Protein AF-A0A1M5G2K5-F1 (afdb_monomer_lite)

Radius of gyration: 13.16 Å; chains: 1; bounding box: 22×33×42 Å

pLDDT: mean 83.98, std 14.69, range [34.91, 97.06]

Structure (mmCIF, N/CA/C/O backbone):
data_AF-A0A1M5G2K5-F1
#
_entry.id   AF-A0A1M5G2K5-F1
#
loop_
_atom_site.group_PDB
_atom_site.id
_atom_site.type_symbol
_atom_site.label_atom_id
_atom_site.label_alt_id
_atom_site.label_comp_id
_atom_site.label_asym_id
_atom_site.label_entity_id
_atom_site.label_seq_id
_atom_site.pdbx_PDB_ins_code
_atom_site.Cartn_x
_atom_site.Cartn_y
_atom_site.Cartn_z
_atom_site.occupancy
_atom_site.B_iso_or_equiv
_atom_site.auth_seq_id
_atom_site.auth_comp_id
_atom_site.auth_asym_id
_atom_site.auth_atom_id
_atom_site.pdbx_PDB_model_num
ATOM 1 N N . MET A 1 1 ? 1.367 -18.345 17.471 1.00 35.03 1 MET A N 1
ATOM 2 C CA . MET A 1 1 ? 2.247 -17.175 17.240 1.00 35.03 1 MET A CA 1
ATOM 3 C C . MET A 1 1 ? 1.487 -16.127 16.439 1.00 35.03 1 MET A C 1
ATOM 5 O O . MET A 1 1 ? 1.268 -16.342 15.254 1.00 35.03 1 MET A O 1
ATOM 9 N N . LYS A 1 2 ? 1.046 -15.026 17.063 1.00 34.91 2 LYS A N 1
ATOM 10 C CA . LYS A 1 2 ? 0.505 -13.872 16.326 1.00 34.91 2 LYS A CA 1
ATOM 11 C C . LYS A 1 2 ? 1.686 -13.174 15.653 1.00 34.91 2 LYS A C 1
ATOM 13 O O . LYS A 1 2 ? 2.485 -12.539 16.330 1.00 34.91 2 LYS A O 1
ATOM 18 N N . LYS A 1 3 ? 1.872 -13.396 14.355 1.00 46.97 3 LYS A N 1
ATOM 19 C CA . LYS A 1 3 ? 2.932 -12.738 13.592 1.00 46.97 3 LYS A CA 1
ATOM 20 C C . LYS A 1 3 ? 2.466 -11.312 13.260 1.00 46.97 3 LYS A C 1
ATOM 22 O O . LYS A 1 3 ? 1.330 -11.115 12.842 1.00 46.97 3 LYS A O 1
ATOM 27 N N . ASN A 1 4 ? 3.325 -10.321 13.502 1.00 52.47 4 ASN A N 1
ATOM 28 C CA . ASN A 1 4 ? 3.050 -8.879 13.381 1.00 52.47 4 ASN A CA 1
ATOM 29 C C . ASN A 1 4 ? 2.963 -8.392 11.916 1.00 52.47 4 ASN A C 1
ATOM 31 O O . ASN A 1 4 ? 3.492 -7.343 11.563 1.00 52.47 4 ASN A O 1
ATOM 35 N N . TYR A 1 5 ? 2.301 -9.156 11.052 1.00 60.56 5 TYR A N 1
ATOM 36 C CA . TYR A 1 5 ? 2.221 -8.922 9.608 1.00 60.56 5 TYR A CA 1
ATOM 37 C C . TYR A 1 5 ? 1.262 -7.794 9.204 1.00 60.56 5 TYR A C 1
ATOM 39 O O . TYR A 1 5 ? 1.226 -7.362 8.058 1.00 60.56 5 TYR A O 1
ATOM 47 N N . GLY A 1 6 ? 0.482 -7.276 10.152 1.00 78.31 6 GLY A N 1
ATOM 48 C CA . GLY A 1 6 ? -0.494 -6.222 9.888 1.00 78.31 6 GLY A CA 1
ATOM 49 C C . GLY A 1 6 ? 0.076 -4.804 9.878 1.00 78.31 6 GLY A C 1
ATOM 50 O O . GLY A 1 6 ? -0.655 -3.889 9.524 1.00 78.31 6 GLY A O 1
ATOM 51 N N . ILE A 1 7 ? 1.337 -4.581 10.274 1.00 89.19 7 ILE A N 1
ATOM 52 C CA . ILE A 1 7 ? 1.839 -3.219 10.533 1.00 89.19 7 ILE A CA 1
ATOM 53 C C . ILE A 1 7 ? 1.803 -2.340 9.275 1.00 89.19 7 ILE A C 1
ATOM 55 O O . ILE A 1 7 ? 1.238 -1.250 9.317 1.00 89.19 7 ILE A O 1
ATOM 59 N N . VAL A 1 8 ? 2.296 -2.847 8.138 1.00 91.50 8 VAL A N 1
ATOM 60 C CA . VAL A 1 8 ? 2.275 -2.134 6.849 1.00 91.50 8 VAL A CA 1
ATOM 61 C C . VAL A 1 8 ? 0.839 -1.807 6.454 1.00 91.50 8 VAL A C 1
ATOM 63 O O . VAL A 1 8 ? 0.532 -0.674 6.092 1.00 91.50 8 VAL A O 1
ATOM 66 N N . MET A 1 9 ? -0.063 -2.779 6.607 1.00 92.88 9 MET A N 1
ATOM 67 C CA . MET A 1 9 ? -1.477 -2.598 6.300 1.00 92.88 9 MET A CA 1
ATOM 68 C C . MET A 1 9 ? -2.159 -1.584 7.218 1.00 92.88 9 MET A C 1
ATOM 70 O O . MET A 1 9 ? -3.011 -0.838 6.745 1.00 92.88 9 MET A O 1
ATOM 74 N N . THR A 1 10 ? -1.780 -1.493 8.493 1.00 92.19 10 THR A N 1
ATOM 75 C CA . THR A 1 10 ? -2.278 -0.457 9.408 1.00 92.19 10 THR A CA 1
ATOM 76 C C . THR A 1 10 ? -1.872 0.935 8.933 1.00 92.19 10 THR A C 1
ATOM 78 O O . THR A 1 10 ? -2.731 1.807 8.806 1.00 92.19 10 THR A O 1
ATOM 81 N N . PHE A 1 11 ? -0.591 1.144 8.610 1.00 93.69 11 PHE A N 1
ATOM 82 C CA . PHE A 1 11 ? -0.121 2.428 8.083 1.00 93.69 11 PHE A CA 1
ATOM 83 C C . PHE A 1 11 ? -0.793 2.772 6.752 1.00 93.69 11 PHE A C 1
ATOM 85 O O . PHE A 1 11 ? -1.286 3.886 6.598 1.00 93.69 11 PHE A O 1
ATOM 92 N N . TYR A 1 12 ? -0.908 1.810 5.835 1.00 94.62 12 TYR A N 1
ATOM 93 C CA . TYR A 1 12 ? -1.616 2.005 4.570 1.00 94.62 12 TYR A CA 1
ATOM 94 C C . TYR A 1 12 ? -3.102 2.344 4.782 1.00 94.62 12 TYR A C 1
ATOM 96 O O . TYR A 1 12 ? -3.653 3.200 4.097 1.00 94.62 12 TYR A O 1
ATOM 104 N N . ARG A 1 13 ? -3.791 1.729 5.753 1.00 94.62 13 ARG A N 1
ATOM 105 C CA . ARG A 1 13 ? -5.194 2.070 6.057 1.00 94.62 13 ARG A CA 1
ATOM 106 C C . ARG A 1 13 ? -5.321 3.515 6.550 1.00 94.62 13 ARG A C 1
ATOM 108 O O . ARG A 1 13 ? -6.273 4.188 6.159 1.00 94.62 13 ARG A O 1
ATOM 115 N N . ILE A 1 14 ? -4.366 4.002 7.348 1.00 95.81 14 ILE A N 1
ATOM 116 C CA . ILE A 1 14 ? -4.294 5.409 7.784 1.00 95.81 14 ILE A CA 1
ATOM 117 C C . ILE A 1 14 ? -4.028 6.327 6.586 1.00 95.81 14 ILE A C 1
ATOM 119 O O . ILE A 1 14 ? -4.742 7.307 6.383 1.00 95.81 14 ILE A O 1
ATOM 123 N N . GLU A 1 15 ? -3.038 5.990 5.763 1.00 96.62 15 GLU A N 1
ATOM 124 C CA . GLU A 1 15 ? -2.687 6.698 4.531 1.00 96.62 15 GLU A CA 1
ATOM 125 C C . GLU A 1 15 ? -3.895 6.831 3.587 1.00 96.62 15 GLU A C 1
ATOM 127 O O . GLU A 1 15 ? -4.243 7.929 3.143 1.00 96.62 15 GLU A O 1
ATOM 132 N N . ARG A 1 16 ? -4.592 5.715 3.346 1.00 95.81 16 ARG A N 1
ATOM 133 C CA . ARG A 1 16 ? -5.805 5.636 2.532 1.00 95.81 16 ARG A CA 1
ATOM 134 C C . ARG A 1 16 ? -6.927 6.466 3.132 1.00 95.81 16 ARG A C 1
ATOM 136 O O . ARG A 1 16 ? -7.616 7.165 2.392 1.00 95.81 16 ARG A O 1
ATOM 143 N N . TRP A 1 17 ? -7.119 6.402 4.448 1.00 96.38 17 TRP A N 1
ATOM 144 C CA . TRP A 1 17 ? -8.121 7.206 5.140 1.00 96.38 17 TRP A CA 1
ATOM 145 C C . TRP A 1 17 ? -7.852 8.704 4.945 1.00 96.38 17 TRP A C 1
ATOM 147 O O . TRP A 1 17 ? -8.749 9.431 4.522 1.00 96.38 17 TRP A O 1
ATOM 157 N N . LEU A 1 18 ? -6.610 9.160 5.135 1.00 97.06 18 LEU A N 1
ATOM 158 C CA . LEU A 1 18 ? -6.217 10.552 4.884 1.00 97.06 18 LEU A CA 1
ATOM 159 C C . LEU A 1 18 ? -6.469 10.953 3.424 1.00 97.06 18 LEU A C 1
ATOM 161 O O . LEU A 1 18 ? -6.999 12.031 3.149 1.00 97.06 18 LEU A O 1
ATOM 165 N N . TYR A 1 19 ? -6.141 10.065 2.485 1.00 96.38 19 TYR A N 1
ATOM 166 C CA . TYR A 1 19 ? -6.336 10.297 1.059 1.00 96.38 19 TYR A CA 1
ATOM 167 C C . TYR A 1 19 ? -7.814 10.472 0.683 1.00 96.38 19 TYR A C 1
ATOM 169 O O . TYR A 1 19 ? -8.155 11.441 -0.001 1.00 96.38 19 TYR A O 1
ATOM 177 N N . VAL A 1 20 ? -8.707 9.592 1.156 1.00 95.62 20 VAL A N 1
ATOM 178 C CA . VAL A 1 20 ? -10.148 9.688 0.845 1.00 95.62 20 VAL A CA 1
ATOM 179 C C . VAL A 1 20 ? -10.817 10.893 1.517 1.00 95.62 20 VAL A C 1
ATOM 181 O O . VAL A 1 20 ? -11.768 11.438 0.963 1.00 95.62 20 VAL A O 1
ATOM 184 N N . HIS A 1 21 ? -10.272 11.385 2.635 1.00 96.38 21 HIS A N 1
ATOM 185 C CA . HIS A 1 21 ? -10.712 12.623 3.298 1.00 96.38 21 HIS A CA 1
ATOM 186 C C . HIS A 1 21 ? -10.074 13.894 2.707 1.00 96.38 21 HIS A C 1
ATOM 188 O O . HIS A 1 21 ? -10.151 14.965 3.302 1.00 96.38 21 HIS A O 1
ATOM 194 N N . LYS A 1 22 ? -9.459 13.803 1.518 1.00 95.44 22 LYS A N 1
ATOM 195 C CA . LYS A 1 22 ? -8.818 14.915 0.788 1.00 95.44 22 LYS A CA 1
ATOM 196 C C . LYS A 1 22 ? -7.597 15.532 1.492 1.00 95.44 22 LYS A C 1
ATOM 198 O O . LYS A 1 22 ? -7.066 16.533 1.011 1.00 95.44 22 LYS A O 1
ATOM 203 N N . LEU A 1 23 ? -7.062 14.901 2.540 1.00 95.94 23 LEU A N 1
ATOM 204 C CA . LEU A 1 23 ? -5.835 15.306 3.240 1.00 95.94 23 LEU A CA 1
ATOM 205 C C . LEU A 1 23 ? -4.586 14.768 2.516 1.00 95.94 23 LEU A C 1
ATOM 207 O O . LEU A 1 23 ? -3.773 14.032 3.077 1.00 95.94 23 LEU A O 1
ATOM 211 N N . LYS A 1 24 ? -4.428 15.132 1.235 1.00 93.81 24 LYS A N 1
ATOM 212 C CA . LYS A 1 24 ? -3.402 14.564 0.335 1.00 93.81 24 LYS A CA 1
ATOM 213 C C . LYS A 1 24 ? -1.968 14.784 0.821 1.00 93.81 24 LYS A C 1
ATOM 215 O O . LYS A 1 24 ? -1.123 13.914 0.643 1.00 93.81 24 LYS A O 1
ATOM 220 N N . PHE A 1 25 ? -1.695 15.929 1.447 1.00 95.62 25 PHE A N 1
ATOM 221 C CA . PHE A 1 25 ? -0.373 16.226 2.000 1.00 95.62 25 PHE A CA 1
ATOM 222 C C . PHE A 1 25 ? 0.005 15.245 3.117 1.00 95.62 25 PHE A C 1
ATOM 224 O O . PHE A 1 25 ? 1.083 14.659 3.085 1.00 95.62 25 PHE A O 1
ATOM 231 N N . MET A 1 26 ? -0.915 14.998 4.054 1.00 96.00 26 MET A N 1
ATOM 232 C CA . MET A 1 26 ? -0.695 14.048 5.146 1.00 96.00 26 MET A CA 1
ATOM 233 C C . MET A 1 26 ? -0.612 12.609 4.634 1.00 96.00 26 MET A C 1
ATOM 235 O O . MET A 1 26 ? 0.264 11.866 5.067 1.00 96.00 26 MET A O 1
ATOM 239 N N . ALA A 1 27 ? -1.465 12.231 3.675 1.00 95.88 27 ALA A N 1
ATOM 240 C CA . ALA A 1 27 ? -1.386 10.923 3.028 1.00 95.88 27 ALA A CA 1
ATOM 241 C C . ALA A 1 27 ? 0.004 10.689 2.411 1.00 95.88 27 ALA A C 1
ATOM 243 O O . ALA A 1 27 ? 0.616 9.657 2.654 1.00 95.88 27 ALA A O 1
ATOM 244 N N . ASN A 1 28 ? 0.563 11.685 1.713 1.00 95.25 28 ASN A N 1
ATOM 245 C CA . ASN A 1 28 ? 1.908 11.596 1.139 1.00 95.25 28 ASN A CA 1
ATOM 246 C C . ASN A 1 28 ? 3.022 11.468 2.190 1.00 95.25 28 ASN A C 1
ATOM 248 O O . ASN A 1 28 ? 4.043 10.839 1.914 1.00 95.25 28 ASN A O 1
ATOM 252 N N . ILE A 1 29 ? 2.861 12.057 3.379 1.00 96.81 29 ILE A N 1
ATOM 253 C CA . ILE A 1 29 ? 3.820 11.869 4.478 1.00 96.81 29 ILE A CA 1
ATOM 254 C C . ILE A 1 29 ? 3.782 10.416 4.952 1.00 96.81 29 ILE A C 1
ATOM 256 O O . ILE A 1 29 ? 4.830 9.779 5.032 1.00 96.81 29 ILE A O 1
ATOM 260 N N . VAL A 1 30 ? 2.589 9.873 5.211 1.00 96.56 30 VAL A N 1
ATOM 261 C CA . VAL A 1 30 ? 2.436 8.478 5.655 1.00 96.56 30 VAL A CA 1
ATOM 262 C C . VAL A 1 30 ? 2.942 7.504 4.588 1.00 96.56 30 VAL A C 1
ATOM 264 O O . VAL A 1 30 ? 3.694 6.592 4.917 1.00 96.56 30 VAL A O 1
ATOM 267 N N . PHE A 1 31 ? 2.635 7.751 3.314 1.00 95.69 31 PHE A N 1
ATOM 268 C CA . PHE A 1 31 ? 3.169 7.001 2.176 1.00 95.69 31 PHE A CA 1
ATOM 269 C C . PHE A 1 31 ? 4.703 6.937 2.191 1.00 95.69 31 PHE A C 1
ATOM 271 O O . PHE A 1 31 ? 5.303 5.868 2.100 1.00 95.69 31 PHE A O 1
ATOM 278 N N . ARG A 1 32 ? 5.360 8.093 2.351 1.00 96.06 32 ARG A N 1
ATOM 279 C CA . ARG A 1 32 ? 6.827 8.168 2.406 1.00 96.06 32 ARG A CA 1
ATOM 280 C C . ARG A 1 32 ? 7.396 7.452 3.625 1.00 96.06 32 ARG A C 1
ATOM 282 O O . ARG A 1 32 ? 8.463 6.861 3.512 1.00 96.06 32 ARG A O 1
ATOM 289 N N . LEU A 1 33 ? 6.700 7.475 4.763 1.00 95.12 33 LEU A N 1
ATOM 290 C CA . LEU A 1 33 ? 7.090 6.702 5.944 1.00 95.12 33 LEU A CA 1
ATOM 291 C C . LEU A 1 33 ? 6.983 5.198 5.688 1.00 95.12 33 LEU A C 1
ATOM 293 O O . LEU A 1 33 ? 7.896 4.463 6.055 1.00 95.12 33 LEU A O 1
ATOM 297 N N . ILE A 1 34 ? 5.917 4.743 5.021 1.00 93.62 34 ILE A N 1
ATOM 298 C CA . ILE A 1 34 ? 5.762 3.336 4.636 1.00 93.62 34 ILE A CA 1
ATOM 299 C C . ILE A 1 34 ? 6.920 2.904 3.735 1.00 93.62 34 ILE A C 1
ATOM 301 O O . ILE A 1 34 ? 7.567 1.890 3.998 1.00 93.62 34 ILE A O 1
ATOM 305 N N . TYR A 1 35 ? 7.217 3.713 2.719 1.00 93.75 35 TYR A N 1
ATOM 306 C CA . TYR A 1 35 ? 8.324 3.469 1.804 1.00 93.75 35 TYR A CA 1
ATOM 307 C C . TYR A 1 35 ? 9.678 3.447 2.524 1.00 93.75 35 TYR A C 1
ATOM 309 O O . TYR A 1 35 ? 10.468 2.534 2.315 1.00 93.75 35 TYR A O 1
ATOM 317 N N . LEU A 1 36 ? 9.937 4.406 3.416 1.00 94.00 36 LEU A N 1
ATOM 318 C CA . LEU A 1 36 ? 11.215 4.519 4.119 1.00 94.00 36 LEU A CA 1
ATOM 319 C C . LEU A 1 36 ? 11.443 3.388 5.134 1.00 94.00 36 LEU A C 1
ATOM 321 O O . LEU A 1 36 ? 12.552 2.875 5.234 1.00 94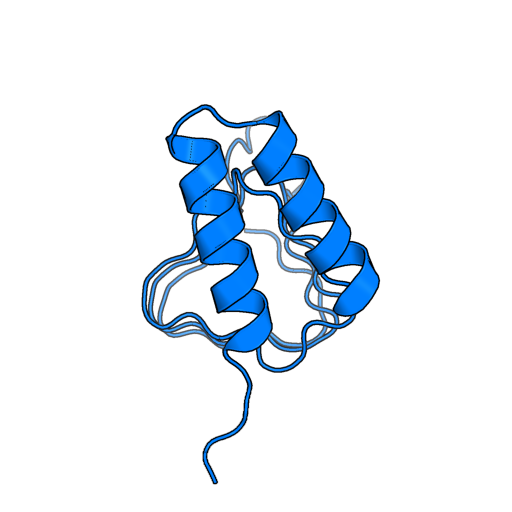.00 36 LEU A O 1
ATOM 325 N N . ILE A 1 37 ? 10.413 3.020 5.901 1.00 90.75 37 ILE A N 1
ATOM 326 C CA . ILE A 1 37 ? 10.543 2.080 7.025 1.00 90.75 37 ILE A CA 1
ATOM 327 C C . ILE A 1 37 ? 10.392 0.632 6.557 1.00 90.75 37 ILE A C 1
ATOM 329 O O . ILE A 1 37 ? 11.125 -0.244 7.010 1.00 90.75 37 ILE A O 1
ATOM 333 N N . PHE A 1 38 ? 9.434 0.366 5.667 1.00 90.56 38 PHE A N 1
ATOM 334 C CA . PHE A 1 38 ? 9.081 -0.997 5.264 1.00 90.56 38 PHE A CA 1
ATOM 335 C C . PHE A 1 38 ? 9.589 -1.369 3.869 1.00 90.56 38 PHE A C 1
ATOM 337 O O . PHE A 1 38 ? 9.464 -2.529 3.476 1.00 90.56 38 PHE A O 1
ATOM 344 N N . ASN A 1 39 ? 10.171 -0.413 3.132 1.00 92.31 39 ASN A N 1
ATOM 345 C CA . ASN A 1 39 ? 10.610 -0.593 1.747 1.00 92.31 39 ASN A CA 1
ATOM 346 C C . ASN A 1 39 ? 9.4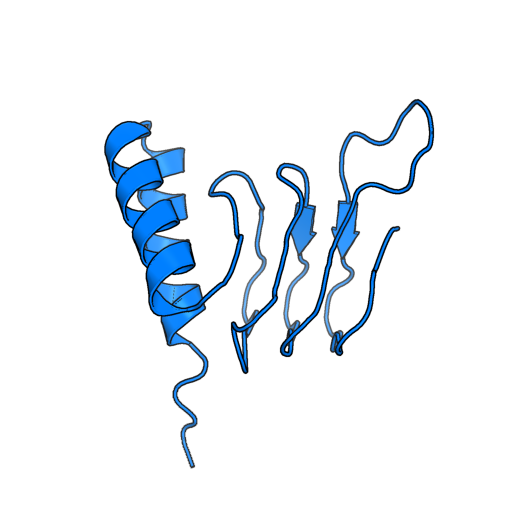77 -1.137 0.851 1.00 92.31 39 ASN A C 1
ATOM 348 O O . ASN A 1 39 ? 9.690 -2.010 0.008 1.00 92.31 39 ASN A O 1
ATOM 352 N N . CYS A 1 40 ? 8.254 -0.643 1.096 1.00 92.38 40 CYS A N 1
ATOM 353 C CA . CYS A 1 40 ? 7.053 -0.932 0.314 1.00 92.38 40 CYS A CA 1
ATOM 354 C C . CYS A 1 40 ? 6.636 0.306 -0.470 1.00 92.38 40 CYS A C 1
ATOM 356 O O . CYS A 1 40 ? 6.378 1.359 0.115 1.00 92.38 40 CYS A O 1
ATOM 358 N N . TYR A 1 41 ? 6.455 0.168 -1.775 1.00 94.06 41 TYR A N 1
ATOM 359 C CA . TYR A 1 41 ? 5.814 1.184 -2.593 1.00 94.06 41 TYR A CA 1
ATOM 360 C C . TYR A 1 41 ? 4.327 0.843 -2.752 1.00 94.06 41 TYR A C 1
ATOM 362 O O . TYR A 1 41 ? 3.948 0.037 -3.599 1.00 94.06 41 TYR A O 1
ATOM 370 N N . ILE A 1 42 ? 3.481 1.441 -1.910 1.00 93.25 42 ILE A N 1
ATOM 371 C CA . ILE A 1 42 ? 2.022 1.254 -1.930 1.00 93.25 42 ILE A CA 1
ATOM 372 C C . ILE A 1 42 ? 1.354 2.626 -1.996 1.00 93.25 42 ILE A C 1
ATOM 374 O O . ILE A 1 42 ? 1.225 3.271 -0.964 1.00 93.25 42 ILE A O 1
ATOM 378 N N . PRO A 1 43 ? 0.954 3.107 -3.182 1.00 93.12 43 PRO A N 1
ATOM 379 C CA . PRO A 1 43 ? 0.281 4.394 -3.297 1.00 93.12 43 PRO A CA 1
ATOM 380 C C . PRO A 1 43 ? -1.080 4.415 -2.579 1.00 93.12 43 PRO A C 1
ATOM 382 O O . PRO A 1 43 ? -1.800 3.410 -2.588 1.00 93.12 43 PRO A O 1
ATOM 385 N N . PRO A 1 44 ? -1.541 5.584 -2.100 1.00 94.06 44 PRO A N 1
ATOM 386 C CA . PRO A 1 44 ? -2.806 5.679 -1.375 1.00 94.06 44 PRO A CA 1
ATOM 387 C C . PRO A 1 44 ? -4.018 5.468 -2.282 1.00 94.06 44 PRO A C 1
ATOM 389 O O . PRO A 1 44 ? -5.120 5.219 -1.798 1.00 94.06 44 PRO A O 1
ATOM 392 N N . SER A 1 45 ? -3.844 5.588 -3.600 1.00 91.38 45 SER A N 1
ATOM 393 C CA . SER A 1 45 ? -4.872 5.369 -4.622 1.00 91.38 45 SER A CA 1
ATOM 394 C C . SER A 1 45 ? -5.181 3.891 -4.864 1.00 91.38 45 SER A C 1
ATOM 396 O O . SER A 1 45 ? -6.310 3.587 -5.260 1.00 91.38 45 SER A O 1
ATOM 398 N N . VAL A 1 46 ? -4.240 2.990 -4.557 1.00 91.75 46 VAL A N 1
ATOM 399 C CA . VAL A 1 46 ? -4.435 1.536 -4.637 1.00 91.75 46 VAL A CA 1
ATOM 400 C C . VAL A 1 46 ? -5.633 1.160 -3.787 1.00 91.75 46 VAL A C 1
ATOM 402 O O . VAL A 1 46 ? -5.773 1.676 -2.676 1.00 91.75 46 VAL A O 1
ATOM 405 N N . LYS A 1 47 ? -6.516 0.294 -4.283 1.00 90.88 47 LYS A N 1
ATOM 406 C CA . LYS A 1 47 ? -7.623 -0.238 -3.479 1.00 90.88 47 LYS A CA 1
ATOM 407 C C . LYS A 1 47 ? -7.225 -1.603 -2.946 1.00 90.88 47 LYS A C 1
ATOM 409 O O . LYS A 1 47 ? -6.897 -2.481 -3.728 1.00 90.88 47 LYS A O 1
ATOM 414 N N . ILE A 1 48 ? -7.257 -1.783 -1.629 1.00 92.12 48 ILE A N 1
ATOM 415 C CA . ILE A 1 48 ? -6.951 -3.071 -0.999 1.00 92.12 48 ILE A CA 1
ATOM 416 C C . ILE A 1 48 ? -8.169 -3.569 -0.228 1.00 92.12 48 ILE A C 1
ATOM 418 O O . ILE A 1 48 ? -8.662 -2.882 0.680 1.00 92.12 48 ILE A O 1
ATOM 422 N N . GLY A 1 49 ? -8.609 -4.773 -0.590 1.00 90.44 49 GLY A N 1
ATOM 423 C CA . GLY A 1 49 ? -9.708 -5.515 0.007 1.00 90.44 49 GLY A CA 1
ATOM 424 C C . GLY A 1 49 ? -9.524 -5.841 1.490 1.00 90.44 49 GLY A C 1
ATOM 425 O O . GLY A 1 49 ? -8.583 -5.406 2.165 1.00 90.44 49 GLY A O 1
ATOM 426 N N . LYS A 1 50 ? -10.480 -6.580 2.038 1.00 89.06 50 LYS A N 1
ATOM 427 C CA . LYS A 1 50 ? -10.505 -7.047 3.427 1.00 89.06 50 LYS A CA 1
ATOM 428 C C . LYS A 1 50 ? -9.565 -8.233 3.612 1.00 89.06 50 L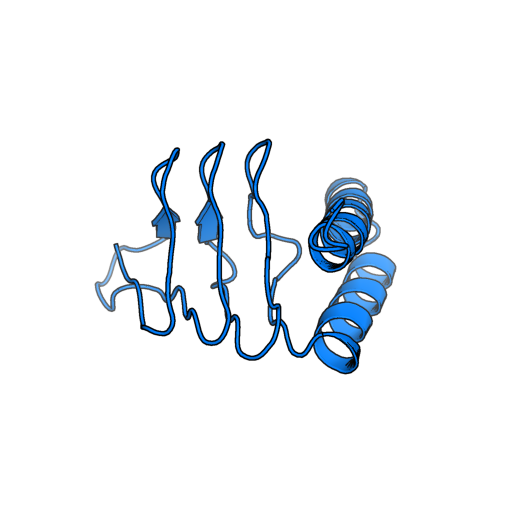YS A C 1
ATOM 430 O O . LYS A 1 50 ? -9.296 -8.970 2.674 1.00 89.06 50 LYS A O 1
ATOM 435 N N . ASN A 1 51 ? -9.065 -8.403 4.837 1.00 89.38 51 ASN A N 1
ATOM 436 C CA . ASN A 1 51 ? -8.180 -9.512 5.218 1.00 89.38 51 ASN A CA 1
ATOM 437 C C . ASN A 1 51 ? -6.939 -9.671 4.323 1.00 89.38 51 ASN A C 1
ATOM 439 O O . ASN A 1 51 ? -6.399 -10.766 4.200 1.00 89.38 51 ASN A O 1
ATOM 443 N N . VAL A 1 52 ? -6.489 -8.579 3.698 1.00 89.50 52 VAL A N 1
ATOM 444 C CA . VAL A 1 52 ? -5.228 -8.569 2.964 1.00 89.50 52 VAL A CA 1
ATOM 445 C C . VAL A 1 52 ? -4.085 -8.396 3.945 1.00 89.50 52 VAL A C 1
ATOM 447 O O . VAL A 1 52 ? -4.113 -7.503 4.796 1.00 89.50 52 VAL A O 1
ATOM 450 N N . GLU A 1 53 ? -3.077 -9.240 3.797 1.00 89.69 53 GLU A N 1
ATOM 451 C CA . GLU A 1 53 ? -1.902 -9.261 4.646 1.00 89.69 53 GLU A CA 1
ATOM 452 C C . GLU A 1 53 ? -0.639 -9.025 3.821 1.00 89.69 53 GLU A C 1
ATOM 454 O O . GLU A 1 53 ? -0.432 -9.636 2.773 1.00 89.69 53 GLU A O 1
ATOM 459 N N . ILE A 1 54 ? 0.225 -8.143 4.318 1.00 89.81 54 ILE A N 1
ATOM 460 C CA . ILE A 1 54 ? 1.552 -7.913 3.757 1.00 89.81 54 ILE A CA 1
ATOM 461 C C . ILE A 1 54 ? 2.545 -8.533 4.726 1.00 89.81 54 ILE A C 1
ATOM 463 O O . ILE A 1 54 ? 2.930 -7.925 5.723 1.00 89.81 54 ILE A O 1
ATOM 467 N N . ALA A 1 55 ? 2.915 -9.782 4.454 1.00 82.12 55 ALA A N 1
ATOM 468 C CA . ALA A 1 55 ? 3.693 -10.581 5.386 1.00 82.12 55 ALA A CA 1
ATOM 469 C C . ALA A 1 55 ? 5.088 -9.979 5.585 1.00 82.12 55 ALA A C 1
ATOM 471 O O . ALA A 1 55 ? 5.515 -9.743 6.717 1.00 82.12 55 ALA A O 1
ATOM 472 N N . HIS A 1 56 ? 5.797 -9.702 4.490 1.00 81.88 56 HIS A N 1
ATOM 473 C CA . HIS A 1 56 ? 7.122 -9.085 4.489 1.00 81.88 56 HIS A CA 1
ATOM 474 C C . HIS A 1 56 ? 7.127 -7.972 3.449 1.00 81.88 56 HIS A C 1
ATOM 476 O O . HIS A 1 56 ? 7.121 -8.233 2.255 1.00 81.88 56 HIS A O 1
ATOM 482 N N . GLY A 1 57 ? 7.112 -6.727 3.917 1.00 76.44 57 GLY A N 1
ATOM 483 C CA . GLY A 1 57 ? 6.938 -5.559 3.059 1.00 76.44 57 GLY A CA 1
ATOM 484 C C . GLY A 1 57 ? 8.055 -5.303 2.039 1.00 76.44 57 GLY A C 1
ATOM 485 O O . GLY A 1 57 ? 7.849 -4.614 1.042 1.00 76.44 57 GLY A O 1
ATOM 486 N N . ILE A 1 58 ? 9.242 -5.850 2.284 1.00 85.94 58 ILE A N 1
ATOM 487 C CA . ILE A 1 58 ? 10.459 -5.484 1.563 1.00 85.94 58 ILE A CA 1
ATOM 488 C C . ILE A 1 58 ? 10.310 -5.777 0.067 1.00 85.94 58 ILE A C 1
ATOM 490 O O . ILE A 1 58 ? 10.007 -6.901 -0.327 1.00 85.94 58 ILE A O 1
ATOM 494 N N . GLY A 1 59 ? 10.544 -4.762 -0.765 1.00 86.69 59 GLY A N 1
ATOM 495 C CA . GLY A 1 59 ? 10.558 -4.911 -2.219 1.00 86.69 59 GLY A CA 1
ATOM 496 C C . GLY A 1 59 ? 9.175 -5.077 -2.848 1.00 86.69 59 GLY A C 1
ATOM 497 O O . GLY A 1 59 ? 9.094 -5.476 -4.006 1.00 86.69 59 GLY A O 1
ATOM 498 N N . ILE A 1 60 ? 8.093 -4.795 -2.112 1.00 92.31 60 ILE A N 1
ATOM 499 C CA . ILE A 1 60 ? 6.747 -4.770 -2.690 1.00 92.31 60 ILE A CA 1
ATOM 500 C C . ILE A 1 60 ? 6.546 -3.471 -3.465 1.00 92.31 60 ILE A C 1
ATOM 502 O O . ILE A 1 60 ? 6.745 -2.384 -2.918 1.00 92.31 60 ILE A O 1
ATOM 506 N N . VAL A 1 61 ? 6.089 -3.573 -4.713 1.00 92.31 61 VAL A N 1
ATOM 507 C CA . VAL A 1 61 ? 5.788 -2.419 -5.569 1.00 92.31 61 VAL A CA 1
ATOM 508 C C . VAL A 1 61 ? 4.409 -2.578 -6.189 1.00 92.31 61 VAL A C 1
ATOM 510 O O . VAL A 1 61 ? 4.195 -3.462 -7.011 1.00 92.31 61 VAL A O 1
ATOM 513 N N . LEU A 1 62 ? 3.468 -1.709 -5.821 1.00 90.88 62 LEU A N 1
ATOM 514 C CA . LEU A 1 62 ? 2.112 -1.694 -6.370 1.00 90.88 62 LEU A CA 1
ATOM 515 C C . LEU A 1 62 ? 1.915 -0.504 -7.307 1.00 90.88 62 LEU A C 1
ATOM 517 O O . LEU A 1 62 ? 2.207 0.640 -6.955 1.00 90.88 62 LEU A O 1
ATOM 521 N N . ASN A 1 63 ? 1.367 -0.756 -8.494 1.00 89.06 63 ASN A N 1
ATOM 522 C CA . ASN A 1 63 ? 0.973 0.305 -9.414 1.00 89.06 63 ASN A CA 1
ATOM 523 C C . ASN A 1 63 ? -0.129 1.201 -8.813 1.00 89.06 63 ASN A C 1
ATOM 525 O O . ASN A 1 63 ? -1.008 0.718 -8.108 1.00 89.06 63 ASN A O 1
ATOM 529 N N . ILE A 1 64 ? -0.132 2.495 -9.157 1.00 88.31 64 ILE A N 1
ATOM 530 C CA . ILE A 1 64 ? -1.109 3.495 -8.692 1.00 88.31 64 ILE A CA 1
ATOM 531 C C . ILE A 1 64 ? -2.577 3.115 -8.969 1.00 88.31 64 ILE A C 1
ATOM 533 O O . ILE A 1 64 ? -3.456 3.507 -8.198 1.00 88.31 64 ILE A O 1
ATOM 537 N N . ASN A 1 65 ? -2.830 2.326 -10.017 1.00 85.25 65 ASN A N 1
ATOM 538 C CA . ASN A 1 65 ? -4.158 1.849 -10.412 1.00 85.25 65 ASN A CA 1
ATOM 539 C C . ASN A 1 65 ? -4.413 0.381 -10.023 1.00 85.25 65 ASN A C 1
ATOM 541 O O . ASN A 1 65 ? -5.253 -0.290 -10.621 1.00 85.25 65 ASN A O 1
ATOM 545 N N . CYS A 1 66 ? -3.654 -0.154 -9.069 1.00 87.00 66 CYS A N 1
ATOM 546 C CA . CYS A 1 66 ? -3.837 -1.517 -8.588 1.00 87.00 66 CYS A CA 1
ATOM 547 C C . CYS A 1 66 ? -5.091 -1.636 -7.700 1.00 87.00 66 CYS A C 1
ATOM 549 O O . CYS A 1 66 ? -5.363 -0.781 -6.850 1.00 87.00 66 CYS A O 1
ATOM 551 N N . GLU A 1 67 ? -5.837 -2.725 -7.874 1.00 89.31 67 GLU A N 1
ATOM 552 C CA . GLU A 1 67 ? -6.899 -3.170 -6.979 1.00 89.31 67 GLU A CA 1
ATOM 553 C C . GLU A 1 67 ? -6.626 -4.603 -6.520 1.00 89.31 67 GLU A C 1
ATOM 555 O O . GLU A 1 67 ? -6.521 -5.517 -7.331 1.00 89.31 67 GLU A O 1
ATOM 560 N N . ILE A 1 68 ? -6.522 -4.802 -5.208 1.00 89.44 68 ILE A N 1
ATOM 561 C CA . ILE A 1 68 ? -6.298 -6.099 -4.573 1.00 89.44 68 ILE A CA 1
ATOM 562 C C . ILE A 1 68 ? -7.605 -6.587 -3.960 1.00 89.44 68 ILE A C 1
ATOM 564 O O . ILE A 1 68 ? -8.199 -5.881 -3.143 1.00 89.44 68 ILE A O 1
ATOM 568 N N . GLY A 1 69 ? -8.031 -7.791 -4.342 1.00 90.00 69 GLY A N 1
ATOM 569 C CA . GLY A 1 69 ? -9.202 -8.467 -3.792 1.00 90.00 69 GLY A CA 1
ATOM 570 C C . GLY A 1 69 ? -9.051 -8.892 -2.328 1.00 90.00 69 GLY A C 1
ATOM 571 O O . GLY A 1 69 ? -8.005 -8.724 -1.702 1.00 90.00 69 GLY A O 1
ATOM 572 N N . ASP A 1 70 ? -10.128 -9.443 -1.777 1.00 91.81 70 ASP A N 1
ATOM 573 C CA . ASP A 1 70 ? -10.191 -9.871 -0.378 1.00 91.81 70 ASP A CA 1
ATOM 574 C C . ASP A 1 70 ? -9.382 -11.160 -0.117 1.00 91.81 70 ASP A C 1
ATOM 576 O O . ASP A 1 70 ? -9.187 -11.982 -1.013 1.00 91.81 70 ASP A O 1
ATOM 580 N N . ASP A 1 71 ? -8.953 -11.358 1.133 1.00 90.56 71 ASP A N 1
ATOM 581 C CA . ASP A 1 71 ? -8.294 -12.577 1.636 1.00 90.56 71 ASP A CA 1
ATOM 582 C C . ASP A 1 71 ? -6.973 -12.933 0.922 1.00 90.56 71 ASP A C 1
ATOM 584 O O . ASP A 1 71 ? -6.665 -14.106 0.686 1.00 90.56 71 ASP A O 1
ATOM 588 N N . CYS A 1 72 ? -6.179 -11.922 0.56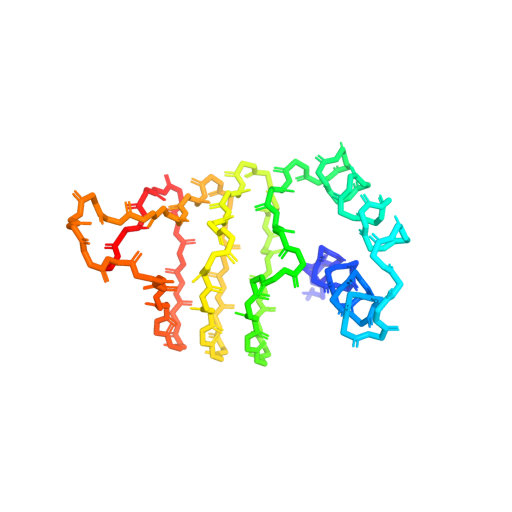3 1.00 89.19 72 CYS A N 1
ATOM 589 C CA . CYS A 1 72 ? -4.887 -12.106 -0.103 1.00 89.19 72 CYS A CA 1
ATOM 590 C C . CYS A 1 72 ? -3.695 -11.978 0.851 1.00 89.19 72 CYS A C 1
ATOM 592 O O . CYS A 1 72 ? -3.710 -11.181 1.784 1.00 89.19 72 CYS A O 1
ATOM 594 N N . ILE A 1 73 ? -2.616 -12.712 0.575 1.00 89.75 73 ILE A N 1
ATOM 595 C CA . ILE A 1 73 ? -1.343 -12.568 1.298 1.00 89.75 73 ILE A CA 1
ATOM 596 C C . ILE A 1 73 ? -0.244 -12.232 0.295 1.00 89.75 73 ILE A C 1
ATOM 598 O O . ILE A 1 73 ? -0.025 -12.968 -0.666 1.00 89.75 73 ILE A O 1
ATOM 602 N N . ILE A 1 74 ? 0.453 -11.125 0.525 1.00 89.88 74 ILE A N 1
ATOM 603 C CA . ILE A 1 74 ? 1.543 -10.648 -0.325 1.00 89.88 74 ILE A CA 1
ATOM 604 C C . ILE A 1 74 ? 2.853 -10.782 0.446 1.00 89.88 74 ILE A C 1
ATOM 606 O O . ILE A 1 74 ? 2.993 -10.276 1.565 1.00 89.88 74 ILE A O 1
ATOM 610 N N . TYR A 1 75 ? 3.806 -11.487 -0.154 1.00 90.25 75 TYR A N 1
ATOM 611 C CA . TYR A 1 75 ? 5.153 -11.663 0.375 1.00 90.25 75 TYR A CA 1
ATOM 612 C C . TYR A 1 75 ? 6.123 -10.642 -0.234 1.00 90.25 75 TYR A C 1
ATOM 614 O O . TYR A 1 75 ? 5.759 -9.833 -1.087 1.00 90.25 75 TYR A O 1
ATOM 622 N N . GLN A 1 76 ? 7.369 -10.67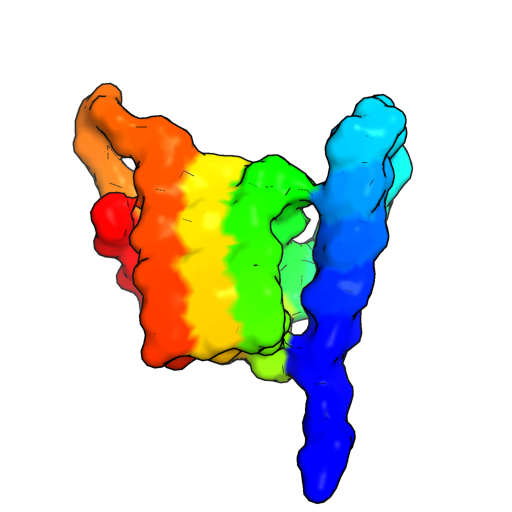5 0.228 1.00 90.62 76 GLN A N 1
ATOM 623 C CA . GLN A 1 76 ? 8.432 -9.794 -0.240 1.00 90.62 76 GLN A CA 1
ATOM 624 C C . GLN A 1 76 ? 8.649 -9.883 -1.757 1.00 90.62 76 GLN A C 1
ATOM 626 O O . GLN A 1 76 ? 8.357 -10.906 -2.383 1.00 90.62 76 GLN A O 1
ATOM 631 N N . ASN A 1 77 ? 9.220 -8.820 -2.326 1.00 91.56 77 ASN A N 1
ATOM 632 C CA . ASN A 1 77 ? 9.652 -8.731 -3.725 1.00 91.56 77 ASN A CA 1
ATOM 633 C C . ASN A 1 77 ? 8.532 -8.891 -4.770 1.00 91.56 77 ASN A C 1
ATOM 635 O O . ASN A 1 77 ? 8.812 -9.098 -5.949 1.00 91.56 77 ASN A O 1
ATOM 639 N N . VAL A 1 78 ? 7.266 -8.779 -4.366 1.00 91.56 78 VAL A N 1
ATOM 640 C CA . VAL A 1 78 ? 6.133 -8.795 -5.295 1.00 91.56 78 VAL A CA 1
ATOM 641 C C . VAL A 1 78 ? 6.013 -7.443 -5.988 1.00 91.56 78 VAL A C 1
ATOM 643 O O . VAL A 1 78 ? 5.798 -6.419 -5.342 1.00 91.56 78 VAL A O 1
ATOM 646 N N . THR A 1 79 ? 6.082 -7.440 -7.315 1.00 90.62 79 THR A N 1
ATOM 647 C CA . THR A 1 79 ? 5.801 -6.243 -8.116 1.00 90.62 79 THR A CA 1
ATOM 648 C C . THR A 1 79 ? 4.518 -6.445 -8.899 1.00 90.62 79 THR A C 1
ATOM 650 O O . THR A 1 79 ? 4.386 -7.403 -9.648 1.00 90.62 79 THR A O 1
ATOM 653 N N . ILE A 1 80 ? 3.567 -5.533 -8.746 1.00 87.19 80 ILE A N 1
ATOM 654 C CA . ILE A 1 80 ? 2.290 -5.553 -9.452 1.00 87.19 80 ILE A CA 1
ATOM 655 C C . ILE A 1 80 ? 2.268 -4.344 -10.372 1.00 87.19 80 ILE A C 1
ATOM 657 O O . ILE A 1 80 ? 2.022 -3.212 -9.942 1.00 87.19 80 ILE A O 1
ATOM 661 N N . GLY A 1 81 ? 2.617 -4.590 -11.632 1.00 78.25 81 GLY A N 1
ATOM 662 C CA . GLY A 1 81 ? 2.769 -3.568 -12.658 1.00 78.25 81 GLY A CA 1
ATOM 663 C C . GLY A 1 81 ? 1.636 -3.576 -13.677 1.00 78.25 81 GLY A C 1
ATOM 664 O O . GLY A 1 81 ? 0.810 -4.482 -13.715 1.00 78.25 81 GLY A O 1
ATOM 665 N N . ASN A 1 82 ? 1.601 -2.534 -14.507 1.00 71.00 82 ASN A N 1
ATOM 666 C CA . ASN A 1 82 ? 0.640 -2.433 -15.601 1.00 71.00 82 ASN A CA 1
ATOM 667 C C . ASN A 1 82 ? 1.163 -3.267 -16.782 1.00 71.00 82 ASN A C 1
ATOM 669 O O . ASN A 1 82 ? 2.247 -2.967 -17.290 1.00 71.00 82 ASN A O 1
ATOM 673 N N . GLY A 1 83 ? 0.427 -4.299 -17.207 1.00 60.59 83 GLY A N 1
ATOM 674 C CA . GLY A 1 83 ? 0.743 -5.048 -18.426 1.00 60.59 83 GLY A CA 1
ATOM 675 C C . GLY A 1 83 ? 0.690 -4.098 -19.624 1.00 60.59 83 GLY A C 1
ATOM 676 O O . GLY A 1 83 ? -0.299 -3.398 -19.808 1.00 60.59 83 GLY A O 1
ATOM 677 N N . GLY A 1 84 ? 1.773 -3.991 -20.393 1.00 53.16 84 GLY A N 1
ATOM 678 C CA . GLY A 1 84 ? 2.055 -2.891 -21.332 1.00 53.16 84 GLY A CA 1
ATOM 679 C C . GLY A 1 84 ? 1.156 -2.725 -22.573 1.00 53.16 84 GLY A C 1
ATOM 680 O O . GLY A 1 84 ? 1.670 -2.367 -23.628 1.00 53.16 84 GLY A O 1
ATOM 681 N N . GLY A 1 85 ? -0.155 -2.969 -22.506 1.00 51.19 85 GLY A N 1
ATOM 682 C CA . GLY A 1 85 ? -1.081 -2.681 -23.606 1.00 51.19 85 GLY A CA 1
ATOM 683 C C . GLY A 1 85 ? -1.680 -1.265 -23.563 1.00 51.19 85 GLY A C 1
ATOM 684 O O . GLY A 1 85 ? -1.650 -0.567 -22.552 1.00 51.19 85 GLY A O 1
ATOM 685 N N . ALA A 1 86 ? -2.310 -0.846 -24.660 1.00 47.72 86 ALA A N 1
ATOM 686 C CA . ALA A 1 86 ? -2.780 0.530 -24.866 1.00 47.72 86 ALA A CA 1
ATOM 687 C C . ALA A 1 86 ? -4.033 0.959 -24.055 1.00 47.72 86 ALA A C 1
ATOM 689 O O . ALA A 1 86 ? -4.387 2.134 -24.080 1.00 47.72 86 ALA A O 1
ATOM 690 N N . ASN A 1 87 ? -4.711 0.049 -23.337 1.00 51.31 87 ASN A N 1
ATOM 691 C CA . ASN A 1 87 ? -5.999 0.314 -22.659 1.00 51.31 87 ASN A CA 1
ATOM 692 C C . ASN A 1 87 ? -6.042 -0.039 -21.157 1.00 51.31 87 ASN A C 1
ATOM 694 O O . ASN A 1 87 ? -7.119 -0.101 -20.559 1.00 51.31 87 ASN A O 1
ATOM 698 N N . TRP A 1 88 ? -4.895 -0.253 -20.515 1.00 53.31 88 TRP A N 1
ATOM 699 C CA . TRP A 1 88 ? -4.848 -0.820 -19.164 1.00 53.31 88 TRP A CA 1
ATOM 700 C C . TRP A 1 88 ? -4.926 0.276 -18.105 1.00 53.31 88 TRP A C 1
ATOM 702 O O . TRP A 1 88 ? -3.932 0.882 -17.696 1.00 53.31 88 TRP A O 1
ATOM 712 N N . LYS A 1 89 ? -6.162 0.577 -17.697 1.00 54.12 89 LYS A N 1
ATOM 713 C CA . LYS A 1 89 ? -6.460 1.586 -16.675 1.00 54.12 89 LYS A CA 1
ATOM 714 C C . LYS A 1 89 ? -6.384 1.045 -15.247 1.00 54.12 89 LYS A C 1
ATOM 716 O O . LYS A 1 89 ? -6.357 1.864 -14.338 1.00 54.12 89 LYS A O 1
ATOM 721 N N . GLN A 1 90 ? -6.359 -0.276 -15.041 1.00 58.25 90 GLN A N 1
ATOM 722 C CA . GLN A 1 90 ? -6.472 -0.891 -13.716 1.00 58.25 90 GLN A CA 1
ATOM 723 C C . GLN A 1 90 ? -5.865 -2.301 -13.691 1.00 58.25 90 GLN A C 1
ATOM 725 O O . GLN A 1 90 ? -6.140 -3.091 -14.589 1.00 58.25 90 GLN A O 1
ATOM 730 N N . VAL A 1 91 ? -5.077 -2.618 -12.659 1.00 66.00 91 VAL A N 1
ATOM 731 C CA . VAL A 1 91 ? -4.510 -3.962 -12.439 1.00 66.00 91 VAL A CA 1
ATOM 732 C C . VAL A 1 91 ? -5.290 -4.619 -11.310 1.00 66.00 91 VAL A C 1
ATOM 734 O O . VAL A 1 91 ? -5.198 -4.166 -10.172 1.00 66.00 91 VAL A O 1
ATOM 737 N N . CYS A 1 92 ? -6.078 -5.649 -11.614 1.00 63.09 92 CYS A N 1
ATOM 738 C CA . CYS A 1 92 ? -6.936 -6.319 -10.637 1.00 63.09 92 CYS A CA 1
ATOM 739 C C . CYS A 1 92 ? -6.330 -7.645 -10.196 1.00 63.09 92 CYS A C 1
ATOM 741 O O . CYS A 1 92 ? -6.118 -8.544 -11.003 1.00 63.09 92 CYS A O 1
ATOM 743 N N . ILE A 1 93 ? -6.126 -7.789 -8.895 1.00 73.88 93 ILE A N 1
ATOM 744 C CA . ILE A 1 93 ? -5.670 -9.019 -8.269 1.00 73.88 93 ILE A CA 1
ATOM 745 C C . ILE A 1 93 ? -6.870 -9.734 -7.661 1.00 73.88 93 ILE A C 1
ATOM 747 O O . ILE A 1 93 ? -7.562 -9.181 -6.806 1.00 73.88 93 ILE A O 1
ATOM 751 N N . GLY A 1 94 ? -7.113 -10.968 -8.108 1.00 72.12 94 GLY A N 1
ATOM 752 C CA . GLY A 1 94 ? -8.185 -11.818 -7.591 1.00 72.12 94 GLY A CA 1
ATOM 753 C C . GLY A 1 94 ? -8.055 -12.091 -6.088 1.00 72.12 94 GLY A C 1
ATOM 754 O O . GLY A 1 94 ? -6.958 -12.103 -5.538 1.00 72.12 94 GLY A O 1
ATOM 755 N N . GLY A 1 95 ? -9.189 -12.307 -5.417 1.00 77.50 95 GLY A N 1
ATOM 756 C CA . GLY A 1 95 ? -9.214 -12.643 -3.990 1.00 77.50 95 GLY A CA 1
ATOM 757 C C . GLY A 1 95 ? -8.692 -14.053 -3.681 1.00 77.50 95 GLY A C 1
ATOM 758 O O . GLY A 1 95 ? -8.514 -14.873 -4.586 1.00 77.50 95 GLY A O 1
ATOM 759 N N . ARG A 1 96 ? -8.499 -14.359 -2.391 1.00 82.94 96 ARG A N 1
ATOM 760 C CA . ARG A 1 96 ? -8.095 -15.683 -1.863 1.00 82.94 96 ARG A CA 1
ATOM 761 C C . ARG A 1 96 ? -6.800 -16.232 -2.473 1.00 82.94 96 ARG A C 1
ATOM 763 O O . ARG A 1 96 ? -6.694 -17.426 -2.750 1.00 82.94 96 ARG A O 1
ATOM 770 N N . SER A 1 97 ? -5.818 -15.362 -2.687 1.00 84.06 97 SER A N 1
ATOM 771 C CA . SER A 1 97 ? -4.576 -15.698 -3.392 1.00 84.06 97 SER A CA 1
ATOM 772 C C . SER A 1 97 ? -3.326 -15.328 -2.588 1.00 84.06 97 SER A C 1
ATOM 774 O O . SER A 1 97 ? -3.358 -14.467 -1.706 1.00 84.06 97 SER A O 1
ATOM 776 N N . ARG A 1 98 ? -2.203 -15.999 -2.872 1.00 86.31 98 ARG A N 1
ATOM 777 C CA . ARG A 1 98 ? -0.898 -15.719 -2.253 1.00 86.31 98 ARG A CA 1
ATOM 778 C C . ARG A 1 98 ? 0.124 -15.373 -3.330 1.00 86.31 98 ARG A C 1
ATOM 780 O O . ARG A 1 98 ? 0.277 -16.147 -4.268 1.00 86.31 98 ARG A O 1
ATOM 787 N N . TYR A 1 99 ? 0.812 -14.246 -3.173 1.00 85.69 99 TYR A N 1
ATOM 788 C CA . TYR A 1 99 ? 1.738 -13.693 -4.169 1.00 85.69 99 TYR A CA 1
ATOM 789 C C . TYR A 1 99 ? 3.171 -13.720 -3.651 1.00 85.69 99 TYR A C 1
ATOM 791 O O . TYR A 1 99 ? 3.420 -13.247 -2.540 1.00 85.69 99 TYR A O 1
ATOM 799 N N . PHE A 1 100 ? 4.108 -14.232 -4.451 1.00 85.00 100 PHE A N 1
ATOM 800 C CA . PHE A 1 100 ? 5.495 -14.460 -4.045 1.00 85.00 100 PHE A CA 1
ATOM 801 C C . PHE A 1 100 ? 6.484 -13.903 -5.072 1.00 85.00 100 PHE A C 1
ATOM 803 O O . PHE A 1 100 ? 6.534 -14.395 -6.186 1.00 85.00 100 PHE A O 1
ATOM 810 N N . GLY A 1 101 ? 7.322 -12.942 -4.671 1.00 75.88 101 GLY A N 1
ATOM 811 C CA . GLY A 1 101 ? 8.658 -12.710 -5.241 1.00 75.88 101 GLY A CA 1
ATOM 812 C C . GLY A 1 101 ? 8.813 -12.455 -6.745 1.00 75.88 101 GLY A C 1
ATOM 813 O O . GLY A 1 101 ? 9.942 -12.520 -7.227 1.00 75.88 101 GLY A O 1
ATOM 814 N N . GLU A 1 102 ? 7.741 -12.183 -7.486 1.00 81.12 102 GLU A N 1
ATOM 815 C CA . GLU A 1 102 ? 7.774 -12.025 -8.941 1.00 81.12 102 GLU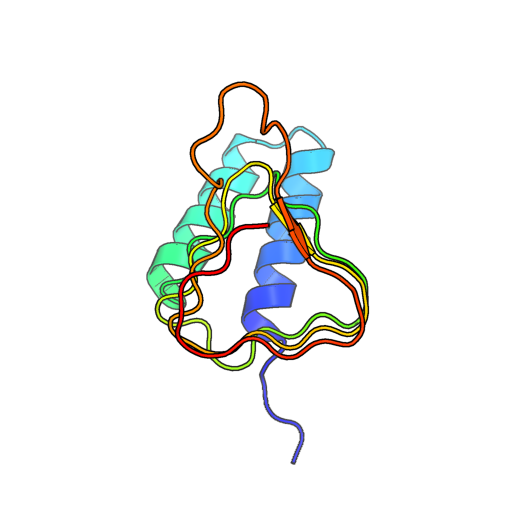 A CA 1
ATOM 816 C C . GLU A 1 102 ? 6.893 -10.864 -9.428 1.00 81.12 102 GLU A C 1
ATOM 818 O O . GLU A 1 102 ? 6.202 -10.190 -8.651 1.00 81.12 102 GLU A O 1
ATOM 823 N N . TYR A 1 103 ? 6.967 -10.597 -10.733 1.00 79.81 103 TYR A N 1
ATOM 824 C CA . TYR A 1 103 ? 6.159 -9.583 -11.395 1.00 79.81 103 TYR A CA 1
ATOM 825 C C . TYR A 1 103 ? 4.807 -10.169 -11.805 1.00 79.81 103 TYR A C 1
ATOM 827 O O . TYR A 1 103 ? 4.746 -11.102 -12.602 1.00 79.81 103 TYR A O 1
ATOM 835 N N . TYR A 1 104 ? 3.728 -9.573 -11.311 1.00 77.94 104 TYR A N 1
ATOM 836 C CA . TYR A 1 104 ? 2.369 -9.880 -11.729 1.00 77.94 104 TYR A CA 1
ATOM 837 C C . TYR A 1 104 ? 1.826 -8.719 -12.558 1.00 77.94 104 TYR A C 1
ATOM 839 O O . TYR A 1 104 ? 1.699 -7.590 -12.078 1.00 77.94 104 TYR A O 1
ATOM 847 N N . SER A 1 105 ? 1.466 -9.019 -13.798 1.00 69.81 105 SER A N 1
ATOM 848 C CA . SER A 1 105 ? 0.582 -8.192 -14.613 1.00 69.81 105 SER A CA 1
ATOM 849 C C . SER A 1 105 ? -0.616 -9.031 -15.003 1.00 69.81 105 SER A C 1
ATOM 851 O O . SER A 1 105 ? -0.451 -10.173 -15.434 1.00 69.81 105 SER A O 1
ATOM 853 N N . TRP A 1 106 ? -1.790 -8.443 -14.859 1.00 61.38 106 TRP A N 1
ATOM 854 C CA . TRP A 1 106 ? -3.050 -8.998 -15.328 1.00 61.38 106 TRP A CA 1
ATOM 855 C C . TRP A 1 106 ? -3.494 -8.213 -16.535 1.00 61.38 106 TRP A C 1
ATOM 857 O O . TRP A 1 106 ? -3.224 -6.986 -16.516 1.00 61.38 106 TRP A O 1
#

Foldseek 3Di:
DPQPQCPLVVLLVVLLVCVVVVVPVVSVVSQVVSCVPQVANDHSQEAEEACETERRRRLHAEDSQEYEYEAEYEYHNEYEDEDPDDDGNHAYHDHNYYYDNDYDGD

Sequence (106 aa):
MKKNYGIVMTFYRIERWLYVHKLKFMANIVFRLIYLIFNCYIPPSVKIGKNVEIAHGIGIVLNINCEIGDDCIIYQNVTIGNGGGANWKQVCIGGRSRYFGEYYSW

Secondary structure (DSSP, 8-state):
----TTHHHHHHHHHHHHHHTT-HHHHHHHHHHHHHHH-EE--TTSEE-TT-EES--TTEEE-TTEEE-SS-EE-TT-EE---SSTT---EEEPSS-EE-SSEE--